Protein AF-A0A176F1W5-F1 (afdb_monomer_lite)

pLDDT: mean 78.83, std 16.07, range [35.69, 94.81]

Radius of gyration: 15.16 Å; chains: 1; bounding box: 40×36×35 Å

Secondary structure (DSSP, 8-state):
---------EEEE--TT---EEEEEEEEEE-TTTSSEEEEEEESSS---TT-EEEEE-TTS-EEEEE--PSS-S-TT--TTTTS--PPPPPP-

Structure (mmCIF, N/CA/C/O backbone):
data_AF-A0A176F1W5-F1
#
_entry.id   AF-A0A176F1W5-F1
#
loop_
_atom_site.group_PDB
_atom_site.id
_atom_site.type_symbol
_atom_site.label_atom_id
_atom_site.label_alt_id
_atom_site.label_comp_id
_atom_site.label_asym_id
_atom_site.label_entity_id
_atom_site.label_seq_id
_atom_site.pdbx_PDB_ins_code
_atom_site.Cartn_x
_atom_site.Cartn_y
_atom_site.Cartn_z
_atom_site.occupancy
_atom_site.B_iso_or_equiv
_atom_site.auth_seq_id
_atom_site.auth_comp_id
_atom_site.auth_asym_id
_atom_site.auth_atom_id
_atom_site.pdbx_PDB_model_num
ATOM 1 N N . MET A 1 1 ? 1.588 25.451 -8.393 1.00 35.69 1 MET A N 1
ATOM 2 C CA . MET A 1 1 ? 1.635 24.010 -8.728 1.00 35.69 1 MET A CA 1
ATOM 3 C C . MET A 1 1 ? 1.849 23.250 -7.431 1.00 35.69 1 MET A C 1
ATOM 5 O O . MET A 1 1 ? 2.966 23.210 -6.939 1.00 35.69 1 MET A O 1
ATOM 9 N N . GLY A 1 2 ? 0.759 22.817 -6.793 1.00 39.94 2 GLY A N 1
ATOM 10 C CA . GLY A 1 2 ? 0.795 22.207 -5.462 1.00 39.94 2 GLY A CA 1
ATOM 11 C C . GLY A 1 2 ? 1.132 20.724 -5.552 1.00 39.94 2 GLY A C 1
ATOM 12 O O . GLY A 1 2 ? 0.436 19.988 -6.246 1.00 39.94 2 GLY A O 1
ATOM 13 N N . SER A 1 3 ? 2.194 20.305 -4.864 1.00 42.50 3 SER A N 1
ATOM 14 C CA . SER A 1 3 ? 2.486 18.890 -4.634 1.00 42.50 3 SER A CA 1
ATOM 15 C C . SER A 1 3 ? 1.397 18.318 -3.728 1.00 42.50 3 SER A C 1
ATOM 17 O O . SER A 1 3 ? 1.347 18.626 -2.537 1.00 42.50 3 SER A O 1
ATOM 19 N N . SER A 1 4 ? 0.483 17.531 -4.291 1.00 43.69 4 SER A N 1
ATOM 20 C CA . SER A 1 4 ? -0.448 16.702 -3.529 1.00 43.69 4 SER A CA 1
ATOM 21 C C . SER A 1 4 ? 0.273 15.414 -3.114 1.00 43.69 4 SER A C 1
ATOM 23 O O . SER A 1 4 ? -0.020 14.333 -3.627 1.00 43.69 4 SER A O 1
ATOM 25 N N . ASP A 1 5 ? 1.264 15.535 -2.228 1.00 47.47 5 ASP A N 1
ATOM 26 C CA . ASP A 1 5 ? 1.878 14.386 -1.558 1.00 47.47 5 ASP A CA 1
ATOM 27 C C . ASP A 1 5 ? 0.859 13.802 -0.569 1.00 47.47 5 ASP A C 1
ATOM 29 O O . ASP A 1 5 ? 0.729 14.230 0.581 1.00 47.47 5 ASP A O 1
ATOM 33 N N . GLY A 1 6 ? 0.055 12.866 -1.075 1.00 45.81 6 GLY A N 1
ATOM 34 C CA . GLY A 1 6 ? -1.041 12.188 -0.385 1.00 45.81 6 GLY A CA 1
ATOM 35 C C . GLY A 1 6 ? -0.56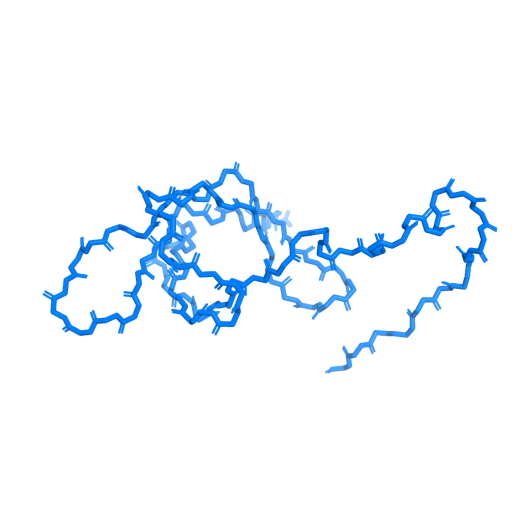6 11.155 0.634 1.00 45.81 6 GLY A C 1
ATOM 36 O O . GLY A 1 6 ? -0.841 9.968 0.485 1.00 45.81 6 GLY A O 1
ATOM 37 N N . ALA A 1 7 ? 0.152 11.586 1.669 1.00 50.91 7 ALA A N 1
ATOM 38 C CA . ALA A 1 7 ? 0.468 10.717 2.795 1.00 50.91 7 ALA A CA 1
ATOM 39 C C . ALA A 1 7 ? -0.782 10.533 3.682 1.00 50.91 7 ALA A C 1
ATOM 41 O O . ALA A 1 7 ? -1.184 11.439 4.417 1.00 50.91 7 ALA A O 1
ATOM 42 N N . THR A 1 8 ? -1.406 9.360 3.564 1.00 55.56 8 THR A N 1
ATOM 43 C CA . THR A 1 8 ? -2.508 8.835 4.389 1.00 55.56 8 THR A CA 1
ATOM 44 C C . THR A 1 8 ? -2.149 8.850 5.880 1.00 55.56 8 THR A C 1
ATOM 46 O O . THR A 1 8 ? -0.995 8.617 6.239 1.00 55.56 8 THR A O 1
ATOM 49 N N . ARG A 1 9 ? -3.122 9.134 6.757 1.00 59.31 9 ARG A N 1
ATOM 50 C CA . ARG A 1 9 ? -2.915 9.301 8.207 1.00 59.31 9 ARG A CA 1
ATOM 51 C C . ARG A 1 9 ? -3.224 8.043 9.018 1.00 59.31 9 ARG A C 1
ATOM 53 O O . ARG A 1 9 ? -2.400 7.658 9.841 1.00 59.31 9 ARG A O 1
ATOM 60 N N . ASN A 1 10 ? -4.357 7.386 8.774 1.00 59.50 10 ASN A N 1
ATOM 61 C CA . ASN A 1 10 ? -4.823 6.247 9.577 1.00 59.50 10 ASN A CA 1
ATOM 62 C C . ASN A 1 10 ? -5.446 5.143 8.708 1.00 59.50 10 ASN A C 1
ATOM 64 O O . ASN A 1 10 ? -5.869 5.401 7.578 1.00 59.50 10 ASN A O 1
ATOM 68 N N . LEU A 1 11 ? -5.507 3.917 9.244 1.00 61.22 11 LEU A N 1
ATOM 69 C CA . LEU A 1 11 ? -6.310 2.825 8.692 1.00 61.22 11 LEU A CA 1
ATOM 70 C C . LEU A 1 11 ? -7.477 2.517 9.626 1.00 61.22 11 LEU A C 1
ATOM 72 O O . LEU A 1 11 ? -7.293 2.274 10.819 1.00 61.22 11 LEU A O 1
ATOM 76 N N . VAL A 1 12 ? -8.671 2.439 9.058 1.00 60.44 12 VAL A N 1
ATOM 77 C CA . VAL A 1 12 ? -9.884 2.010 9.753 1.00 60.44 12 VAL 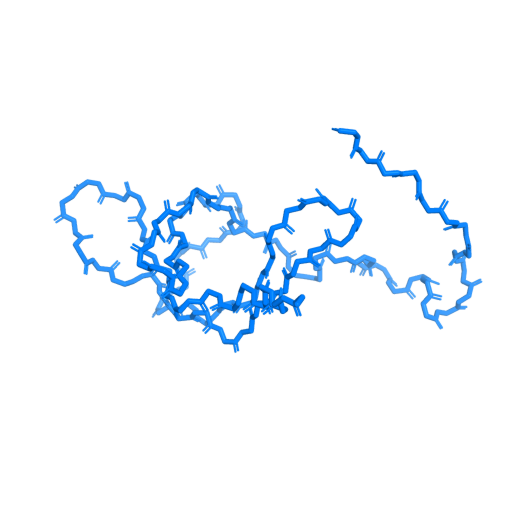A CA 1
ATOM 78 C C . VAL A 1 12 ? -10.396 0.744 9.074 1.00 60.44 12 VAL A C 1
ATOM 80 O O . VAL A 1 12 ? -10.350 0.615 7.852 1.00 60.44 12 VAL A O 1
ATOM 83 N N . THR A 1 13 ? -10.842 -0.237 9.854 1.00 60.03 13 THR A N 1
ATOM 84 C CA . THR A 1 13 ? -11.439 -1.453 9.280 1.00 60.03 13 THR A CA 1
ATOM 85 C C . THR A 1 13 ? -12.869 -1.174 8.824 1.00 60.03 13 THR A C 1
ATOM 87 O O . THR A 1 13 ? -13.593 -0.412 9.452 1.00 60.03 13 THR A O 1
ATOM 90 N N . THR A 1 14 ? -13.308 -1.806 7.734 1.00 54.34 14 THR A N 1
ATOM 91 C CA . THR A 1 14 ? -14.661 -1.630 7.170 1.00 54.34 14 THR A CA 1
ATOM 92 C C . THR A 1 14 ? -15.763 -2.353 7.959 1.00 54.34 14 THR A C 1
ATOM 94 O O . THR A 1 14 ? -16.861 -2.533 7.433 1.00 54.34 14 THR A O 1
ATOM 97 N N . GLN A 1 15 ? -15.518 -2.812 9.195 1.00 50.84 15 GLN A N 1
ATOM 98 C CA . GLN A 1 15 ? -16.568 -3.469 9.975 1.00 50.84 15 GLN A CA 1
ATOM 99 C C . GLN A 1 15 ? -17.600 -2.431 10.453 1.00 50.84 15 GLN A C 1
ATOM 101 O O . GLN A 1 15 ? -17.237 -1.503 11.177 1.00 50.84 15 GLN A O 1
ATOM 106 N N . PRO A 1 16 ? -18.889 -2.568 10.091 1.00 38.44 16 PRO A N 1
ATOM 107 C CA . PRO A 1 16 ? -19.918 -1.654 10.565 1.00 38.44 16 PRO A CA 1
ATOM 108 C C . PRO A 1 16 ? -20.096 -1.813 12.082 1.00 38.44 16 PRO A C 1
ATOM 110 O O . PRO A 1 16 ? -20.422 -2.897 12.562 1.00 38.44 16 PRO A O 1
ATOM 113 N N . GLY A 1 17 ? -19.882 -0.725 12.830 1.00 47.53 17 GLY A N 1
ATOM 114 C CA . GLY A 1 17 ? -20.137 -0.652 14.275 1.00 47.53 17 GLY A CA 1
ATOM 115 C C . GLY A 1 17 ? -18.910 -0.498 15.177 1.00 47.53 17 GLY A C 1
ATOM 116 O O . GLY A 1 17 ? -19.082 -0.425 16.392 1.00 47.53 17 GLY A O 1
ATOM 117 N N . ALA A 1 18 ? -17.695 -0.413 14.631 1.00 46.31 18 ALA A N 1
ATOM 118 C CA . ALA A 1 18 ? -16.510 -0.110 15.425 1.00 46.31 18 ALA A CA 1
ATOM 119 C C . ALA A 1 18 ? -15.667 0.980 14.755 1.00 46.31 18 ALA A C 1
ATOM 121 O O . ALA A 1 18 ? -14.994 0.716 13.763 1.00 46.31 18 ALA A O 1
ATOM 122 N N . ASP A 1 19 ? -15.605 2.166 15.369 1.00 53.69 19 ASP A N 1
ATOM 123 C CA . ASP A 1 19 ? -14.539 3.168 15.168 1.00 53.69 19 ASP A CA 1
ATOM 124 C C . ASP A 1 19 ? -13.188 2.648 15.714 1.00 53.69 19 ASP A C 1
ATOM 126 O O . ASP A 1 19 ? -12.425 3.347 16.384 1.00 53.69 19 ASP A O 1
ATOM 130 N N . ALA A 1 20 ? -12.902 1.363 15.509 1.00 64.81 20 ALA A N 1
ATOM 131 C CA . ALA A 1 20 ? -11.686 0.724 15.960 1.00 64.81 20 ALA A CA 1
ATOM 132 C C . ALA A 1 20 ? -10.635 0.884 14.862 1.00 64.81 20 ALA A C 1
ATOM 134 O O . ALA A 1 20 ? -10.705 0.242 13.808 1.00 64.81 20 ALA A O 1
ATOM 135 N N . SER A 1 21 ? -9.656 1.749 15.136 1.00 74.50 21 SER A N 1
ATOM 136 C CA . SER A 1 21 ? -8.402 1.828 14.384 1.00 74.50 21 SER A CA 1
ATOM 137 C C . SER A 1 21 ? -7.897 0.419 14.062 1.00 74.50 21 SER A C 1
ATOM 139 O O . SER A 1 21 ? -7.792 -0.438 14.944 1.00 74.50 21 SER A O 1
ATOM 141 N N . ALA A 1 22 ? -7.624 0.170 12.781 1.00 82.06 22 ALA A N 1
ATOM 142 C CA . ALA A 1 22 ? -6.963 -1.051 12.327 1.00 82.06 22 ALA A CA 1
ATOM 143 C C . ALA A 1 22 ? -5.436 -0.932 12.442 1.00 82.06 22 ALA A C 1
ATOM 145 O O . ALA A 1 22 ? -4.717 -1.934 12.407 1.00 82.06 22 ALA A O 1
ATOM 146 N N . GLY A 1 23 ? -4.949 0.302 12.547 1.00 87.56 23 GLY A N 1
ATOM 147 C CA . GLY A 1 23 ? -3.546 0.644 12.597 1.00 87.56 23 GLY A CA 1
ATOM 148 C C . GLY A 1 23 ? -3.291 2.051 12.081 1.00 87.56 23 GLY A C 1
ATOM 149 O O . GLY A 1 23 ? -4.199 2.811 11.730 1.00 87.56 23 GLY A O 1
ATOM 150 N N . ARG A 1 24 ? -2.008 2.384 11.973 1.00 88.25 24 ARG A N 1
ATOM 151 C CA . ARG A 1 24 ? -1.550 3.696 11.521 1.00 88.25 24 ARG A CA 1
ATOM 152 C C . ARG A 1 24 ? -0.699 3.579 10.272 1.00 88.25 24 ARG A C 1
ATOM 154 O O . ARG A 1 24 ? 0.257 2.803 10.240 1.00 88.25 24 ARG A O 1
ATOM 161 N N . VAL A 1 25 ? -1.000 4.408 9.276 1.00 87.81 25 VAL A N 1
ATOM 162 C CA . VAL A 1 25 ? -0.138 4.545 8.102 1.00 87.81 25 VAL A CA 1
ATOM 163 C C . VAL A 1 25 ? 1.127 5.296 8.507 1.00 87.81 25 VAL A C 1
ATOM 165 O O . VAL A 1 25 ? 1.066 6.367 9.106 1.00 87.81 25 VAL A O 1
ATOM 168 N N . THR A 1 26 ? 2.287 4.710 8.222 1.00 88.38 26 THR A N 1
ATOM 169 C CA . THR A 1 26 ? 3.596 5.280 8.576 1.00 88.38 26 THR A CA 1
ATOM 170 C C . THR A 1 26 ? 4.257 5.965 7.390 1.00 88.38 26 THR A C 1
ATOM 172 O O . THR A 1 26 ? 4.987 6.938 7.572 1.00 88.38 26 THR A O 1
ATOM 175 N N . CYS A 1 27 ? 3.978 5.500 6.172 1.00 85.06 27 CYS A N 1
ATOM 176 C CA . CYS A 1 27 ? 4.371 6.172 4.944 1.00 85.06 27 CYS A CA 1
ATOM 177 C C . CYS A 1 27 ? 3.331 5.948 3.844 1.00 85.06 27 CYS A C 1
ATOM 179 O O . CYS A 1 27 ? 2.666 4.914 3.794 1.00 85.06 27 CYS A O 1
ATOM 181 N N . GLY A 1 28 ? 3.210 6.927 2.951 1.00 87.69 28 GLY A N 1
ATOM 182 C CA . GLY A 1 28 ? 2.329 6.865 1.795 1.00 87.69 28 GLY A CA 1
ATOM 183 C C . GLY A 1 28 ? 2.949 7.582 0.607 1.00 87.69 28 GLY A C 1
ATOM 184 O O . GLY A 1 28 ? 3.736 8.513 0.779 1.00 87.69 28 GLY A O 1
ATOM 185 N N . ALA A 1 29 ? 2.613 7.126 -0.594 1.00 86.75 29 ALA A N 1
ATOM 186 C CA . ALA A 1 29 ? 3.042 7.729 -1.846 1.00 86.75 29 ALA A CA 1
ATOM 187 C C . ALA A 1 29 ? 2.019 7.448 -2.951 1.00 86.75 29 ALA A C 1
ATOM 189 O O . ALA A 1 29 ? 1.262 6.479 -2.903 1.00 86.75 29 ALA A O 1
ATOM 190 N N . ARG A 1 30 ? 2.036 8.264 -4.004 1.00 89.00 30 ARG A N 1
ATOM 191 C CA . ARG A 1 30 ? 1.305 7.973 -5.241 1.00 89.00 30 ARG A CA 1
ATOM 192 C C . ARG A 1 30 ? 2.158 7.055 -6.111 1.00 89.00 30 ARG A C 1
ATOM 194 O O . ARG A 1 30 ? 3.217 7.474 -6.570 1.00 89.00 30 ARG A O 1
ATOM 201 N N . SER A 1 31 ? 1.688 5.842 -6.401 1.00 87.31 31 SER A N 1
ATOM 202 C CA . SER A 1 31 ? 2.389 4.912 -7.292 1.00 87.31 31 SER A CA 1
ATOM 203 C C . SER A 1 31 ? 2.215 5.316 -8.760 1.00 87.31 31 SER A C 1
ATOM 205 O O . SER A 1 31 ? 1.092 5.300 -9.275 1.00 87.31 31 SER A O 1
ATOM 207 N N . PRO A 1 32 ? 3.291 5.661 -9.493 1.00 85.38 32 PRO A N 1
ATOM 208 C CA . PRO A 1 32 ? 3.196 5.868 -10.931 1.00 85.38 32 PRO A CA 1
ATOM 209 C C . PRO A 1 32 ? 2.854 4.569 -11.659 1.00 85.38 32 PRO A C 1
ATOM 211 O O . PRO A 1 32 ? 2.111 4.608 -12.625 1.00 85.38 32 PRO A O 1
ATOM 214 N N . TYR A 1 33 ? 3.342 3.427 -11.183 1.00 86.12 33 TYR A N 1
ATOM 215 C CA . TYR A 1 33 ? 3.088 2.152 -11.841 1.00 86.12 33 TYR A CA 1
ATOM 216 C C . TYR A 1 33 ? 1.618 1.726 -11.727 1.00 86.12 33 TYR A C 1
ATOM 218 O O . TYR A 1 33 ? 1.014 1.363 -12.725 1.00 86.12 33 TYR A O 1
ATOM 226 N N . LEU A 1 34 ? 1.013 1.851 -10.542 1.00 86.00 34 LEU A N 1
ATOM 227 C CA . LEU A 1 34 ? -0.371 1.409 -10.308 1.00 86.00 34 LEU A CA 1
ATOM 228 C C . LEU A 1 34 ? -1.427 2.493 -10.540 1.00 86.00 34 LEU A C 1
ATOM 230 O O . LEU A 1 34 ? -2.613 2.200 -10.543 1.00 86.00 34 LEU A O 1
ATOM 234 N N . GLY A 1 35 ? -1.025 3.760 -10.665 1.00 87.56 35 GLY A N 1
ATOM 235 C CA . GLY A 1 35 ? -1.970 4.870 -10.829 1.00 87.56 35 GLY A CA 1
ATOM 236 C C . GLY A 1 35 ? -2.752 5.252 -9.565 1.00 87.56 35 GLY A C 1
ATOM 237 O O . GLY A 1 35 ? -3.483 6.236 -9.604 1.00 87.56 35 GLY A O 1
ATOM 238 N N . CYS A 1 36 ? -2.560 4.555 -8.441 1.00 87.50 36 CYS A N 1
ATOM 239 C CA . CYS A 1 36 ? -3.255 4.799 -7.176 1.00 87.50 36 CYS A CA 1
ATOM 240 C C . CYS A 1 36 ? -2.302 5.158 -6.018 1.00 87.50 36 CYS A C 1
ATOM 242 O O . CYS A 1 36 ? -1.071 5.111 -6.141 1.00 87.50 36 CYS A O 1
ATOM 244 N N . GLY A 1 37 ? -2.888 5.561 -4.886 1.00 87.88 37 GLY A N 1
ATOM 245 C CA . GLY A 1 37 ? -2.171 5.750 -3.627 1.00 87.88 37 GLY A CA 1
ATOM 246 C C . GLY A 1 37 ? -1.783 4.411 -3.001 1.00 87.88 37 GLY A C 1
ATOM 247 O O . GLY A 1 37 ? -2.565 3.466 -3.010 1.00 87.88 37 GLY A O 1
ATOM 248 N N . ILE A 1 38 ? -0.571 4.339 -2.461 1.00 90.38 38 ILE A N 1
ATOM 249 C CA . ILE A 1 38 ? -0.033 3.174 -1.754 1.00 90.38 38 ILE A CA 1
ATOM 250 C C . ILE A 1 38 ? 0.578 3.625 -0.430 1.00 90.38 38 ILE A C 1
ATOM 252 O O . ILE A 1 38 ? 0.968 4.786 -0.287 1.00 90.38 38 ILE A O 1
ATOM 256 N N . GLY A 1 39 ? 0.722 2.710 0.522 1.00 89.88 39 GLY A N 1
ATOM 257 C CA . GLY A 1 39 ? 1.376 3.015 1.786 1.00 89.88 39 GLY A CA 1
ATOM 258 C C . GLY A 1 39 ? 1.732 1.777 2.589 1.00 89.88 39 GLY A C 1
ATOM 259 O O . GLY A 1 39 ? 1.300 0.669 2.277 1.00 89.88 39 GLY A O 1
ATOM 260 N N . VAL A 1 40 ? 2.528 1.990 3.631 1.00 90.38 40 VAL A N 1
ATOM 261 C CA . VAL A 1 40 ? 2.828 0.980 4.647 1.00 90.38 40 VAL A CA 1
ATOM 262 C C . VAL A 1 40 ? 2.140 1.397 5.932 1.00 90.38 40 VAL A C 1
ATOM 264 O O . VAL A 1 40 ? 2.199 2.562 6.331 1.00 90.38 40 VAL A O 1
ATOM 267 N N . ALA A 1 41 ? 1.499 0.438 6.587 1.00 89.44 41 ALA A N 1
ATOM 268 C CA . ALA A 1 41 ? 0.854 0.657 7.864 1.00 89.44 41 ALA A CA 1
ATOM 269 C C . ALA A 1 41 ? 1.373 -0.310 8.920 1.00 89.44 41 ALA A C 1
ATOM 271 O O . ALA A 1 41 ? 1.658 -1.474 8.642 1.00 89.44 41 ALA A O 1
ATOM 272 N N . LEU A 1 42 ? 1.462 0.196 10.145 1.00 89.25 42 LEU A N 1
ATOM 273 C CA . LEU A 1 42 ? 1.626 -0.614 11.337 1.00 89.25 42 LEU A CA 1
ATOM 274 C C . LEU A 1 42 ? 0.230 -0.973 11.846 1.00 89.25 42 LEU A C 1
ATOM 276 O O . LEU A 1 42 ? -0.522 -0.079 12.229 1.00 89.25 42 LEU A O 1
ATOM 280 N N . LEU A 1 43 ? -0.110 -2.260 11.813 1.00 88.56 43 LEU A N 1
ATOM 281 C CA . LEU A 1 43 ? -1.406 -2.761 12.264 1.00 88.56 43 LEU A CA 1
ATOM 282 C C . LEU A 1 43 ? -1.421 -2.957 13.781 1.00 88.56 43 LEU A C 1
ATOM 284 O O . LEU A 1 43 ? -0.438 -3.419 14.360 1.00 88.56 43 LEU A O 1
ATOM 288 N N . ASP A 1 44 ? -2.559 -2.660 14.405 1.00 86.44 44 ASP A N 1
ATOM 289 C CA . ASP A 1 44 ? -2.723 -2.771 15.862 1.00 86.44 44 ASP A CA 1
ATOM 290 C C . ASP A 1 44 ? -2.883 -4.234 16.319 1.00 86.44 44 ASP A C 1
ATOM 292 O O . ASP A 1 44 ? -2.634 -4.576 17.476 1.00 86.44 44 ASP A O 1
ATOM 296 N N . LYS A 1 45 ? -3.315 -5.119 15.411 1.00 84.00 45 LYS A N 1
ATOM 297 C CA . LYS A 1 45 ? -3.548 -6.548 15.661 1.00 84.00 45 LYS A CA 1
ATOM 298 C C . LYS A 1 45 ? -2.962 -7.383 14.527 1.00 84.00 45 LYS A C 1
ATOM 300 O O . LYS A 1 45 ? -2.920 -6.944 13.385 1.00 84.00 45 LYS A O 1
ATOM 305 N N . THR A 1 46 ? -2.600 -8.626 14.829 1.00 78.31 46 THR A N 1
ATOM 306 C CA . THR A 1 46 ? -2.079 -9.608 13.859 1.00 78.31 46 THR A CA 1
ATOM 307 C C . THR A 1 46 ? -3.164 -10.299 13.023 1.00 78.31 46 THR A C 1
ATOM 309 O O . THR A 1 46 ? -2.848 -11.152 12.202 1.00 78.31 46 THR A O 1
ATOM 312 N N . GLY A 1 47 ? -4.442 -9.972 13.249 1.00 76.31 47 GLY A N 1
ATOM 313 C CA . GLY A 1 47 ? -5.580 -10.594 12.566 1.00 76.31 47 GLY A CA 1
ATOM 314 C C . GLY A 1 47 ? -5.745 -10.177 11.097 1.00 76.31 47 GLY A C 1
ATOM 315 O O . GLY A 1 47 ? -5.873 -11.059 10.250 1.00 76.31 47 GLY A O 1
ATOM 316 N N . PRO A 1 48 ? -5.758 -8.870 10.767 1.00 79.75 48 PRO A N 1
ATOM 317 C CA . PRO A 1 48 ? -5.853 -8.414 9.383 1.00 79.75 48 PRO A CA 1
ATOM 318 C C . PRO A 1 48 ? -4.608 -8.821 8.584 1.00 79.75 48 PRO A C 1
ATOM 320 O O . PRO A 1 48 ? -3.489 -8.450 8.934 1.00 79.75 48 PRO A O 1
ATOM 323 N N . GLY A 1 49 ? -4.815 -9.579 7.509 1.00 84.00 49 GLY A N 1
ATOM 324 C CA . GLY A 1 49 ? -3.762 -10.037 6.600 1.00 84.00 49 GLY A CA 1
ATOM 325 C C . GLY A 1 49 ? -4.027 -9.642 5.144 1.00 84.00 49 GLY A C 1
ATOM 326 O O . GLY A 1 49 ? -4.978 -8.900 4.873 1.00 84.00 49 GLY A O 1
ATOM 327 N N . PRO A 1 50 ? -3.216 -10.139 4.194 1.00 90.25 50 PRO A N 1
ATOM 328 C CA . PRO A 1 50 ? -3.423 -9.895 2.769 1.00 90.25 50 PRO A CA 1
ATOM 329 C C . PRO A 1 50 ? -4.849 -10.248 2.308 1.00 90.25 50 PRO A C 1
ATOM 331 O O . PRO A 1 50 ? -5.400 -11.265 2.727 1.00 90.25 50 PRO A O 1
ATOM 334 N N . GLY A 1 51 ? -5.454 -9.403 1.472 1.00 90.44 51 GLY A N 1
ATOM 335 C CA . GLY A 1 51 ? -6.844 -9.515 1.010 1.00 90.44 51 GLY A CA 1
ATOM 336 C C . GLY A 1 51 ? -7.878 -8.824 1.907 1.00 90.44 51 GLY A C 1
ATOM 337 O O . GLY A 1 51 ? -9.049 -8.716 1.535 1.00 90.44 51 GLY A O 1
ATOM 338 N N . THR A 1 52 ? -7.480 -8.329 3.084 1.00 89.38 52 THR A N 1
ATOM 339 C CA . THR A 1 52 ? -8.399 -7.606 3.975 1.00 89.38 52 THR A CA 1
ATOM 340 C C . THR A 1 52 ? -8.712 -6.224 3.411 1.00 89.38 52 THR A C 1
ATOM 342 O O . THR A 1 52 ? -7.805 -5.421 3.192 1.00 89.38 52 THR A O 1
ATOM 345 N N . GLN A 1 53 ? -10.000 -5.928 3.239 1.00 90.56 53 GLN A N 1
ATOM 346 C CA . GLN A 1 53 ? -10.481 -4.608 2.836 1.00 90.56 53 GLN A CA 1
ATOM 347 C C . GLN A 1 53 ? -10.502 -3.653 4.039 1.00 90.56 53 GLN A C 1
ATOM 349 O O . GLN A 1 53 ? -10.960 -4.007 5.128 1.00 90.56 53 GLN A O 1
ATOM 354 N N . VAL A 1 54 ? -9.996 -2.440 3.843 1.00 88.56 54 VAL A N 1
ATOM 355 C CA . VAL A 1 54 ? -9.889 -1.380 4.852 1.00 88.56 54 VAL A CA 1
ATOM 356 C C . VAL A 1 54 ? -10.258 -0.028 4.239 1.00 88.56 54 VAL A C 1
ATOM 358 O O . VAL A 1 54 ? -10.319 0.130 3.020 1.00 88.56 54 VAL A O 1
ATOM 361 N N . LEU A 1 55 ? -10.500 0.967 5.087 1.00 89.00 55 LEU A N 1
ATOM 362 C CA . LEU A 1 55 ? -10.587 2.366 4.692 1.00 89.00 55 LEU A CA 1
ATOM 363 C C . LEU A 1 55 ? -9.321 3.095 5.133 1.00 89.00 55 LEU A C 1
ATOM 365 O O . LEU A 1 55 ? -8.938 3.079 6.302 1.00 89.00 55 LEU A O 1
ATOM 369 N N . ALA A 1 56 ? -8.681 3.751 4.179 1.00 87.44 56 ALA A N 1
ATOM 370 C CA . ALA A 1 56 ? -7.527 4.601 4.388 1.00 87.44 56 ALA A CA 1
ATOM 371 C C . ALA A 1 56 ? -7.986 6.055 4.540 1.00 87.44 56 ALA A C 1
ATOM 373 O O . ALA A 1 56 ? -8.586 6.610 3.619 1.00 87.44 56 ALA A O 1
ATOM 374 N N . GLU A 1 57 ? -7.694 6.672 5.684 1.00 85.25 57 GLU A N 1
ATOM 375 C CA . GLU A 1 57 ? -7.968 8.092 5.918 1.00 85.25 57 GLU A CA 1
ATOM 376 C C . GL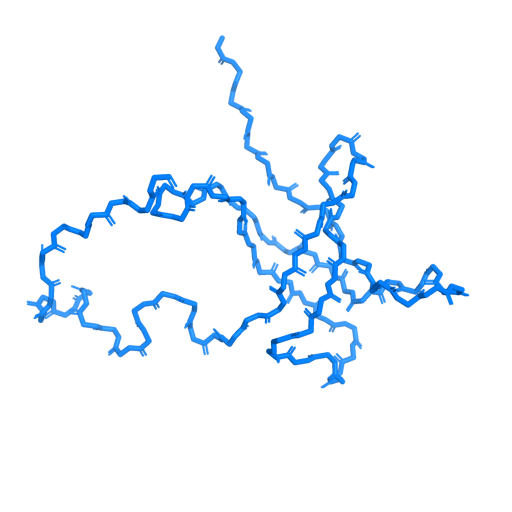U A 1 57 ? -6.877 8.945 5.257 1.00 85.25 57 GLU A C 1
ATOM 378 O O . GLU A 1 57 ? -5.721 8.973 5.701 1.00 85.25 57 GLU A O 1
ATOM 383 N N . ALA A 1 58 ? -7.226 9.644 4.184 1.00 78.88 58 ALA A N 1
ATOM 384 C CA . ALA A 1 58 ? -6.366 10.623 3.545 1.00 78.88 58 ALA A CA 1
ATOM 385 C C . ALA A 1 58 ? -6.262 11.911 4.380 1.00 78.88 58 ALA A C 1
ATOM 387 O O . ALA A 1 58 ? -7.006 12.167 5.325 1.00 78.88 58 ALA A O 1
ATOM 388 N N . ARG A 1 59 ? -5.273 12.748 4.055 1.00 71.94 59 ARG A N 1
ATOM 389 C CA . ARG A 1 59 ? -4.983 13.969 4.824 1.00 71.94 59 ARG A CA 1
ATOM 390 C C . ARG A 1 59 ? -6.111 15.003 4.785 1.00 71.94 59 ARG A C 1
ATOM 392 O O . ARG A 1 59 ? -6.206 15.823 5.694 1.00 71.94 59 ARG A O 1
ATOM 399 N N . ASP A 1 60 ? -6.919 14.975 3.735 1.00 77.50 60 ASP A N 1
ATOM 400 C CA . ASP A 1 60 ? -8.120 15.795 3.575 1.00 77.50 60 ASP A CA 1
ATOM 401 C C . ASP A 1 60 ? -9.283 15.343 4.479 1.00 77.50 60 ASP A C 1
ATOM 403 O O . ASP A 1 60 ? -10.323 15.996 4.497 1.00 77.50 60 ASP A O 1
ATOM 407 N N . GLY A 1 61 ? -9.097 14.266 5.252 1.00 78.81 61 GLY A N 1
ATOM 408 C CA . GLY A 1 61 ? -10.126 13.649 6.088 1.00 78.81 61 GLY A CA 1
ATOM 409 C C . GLY A 1 61 ? -11.048 12.710 5.306 1.00 78.81 61 GLY A C 1
ATOM 410 O O . GLY A 1 61 ? -11.999 12.179 5.876 1.00 78.81 61 GLY A O 1
ATOM 411 N N . GLY A 1 62 ? -10.790 12.508 4.009 1.00 83.31 62 GLY A N 1
ATOM 412 C CA . GLY A 1 62 ? -11.514 11.559 3.177 1.00 83.31 62 GLY A CA 1
ATOM 413 C C . GLY A 1 62 ? -11.120 10.120 3.494 1.00 83.31 62 GLY A C 1
ATOM 414 O O . GLY A 1 62 ? -9.957 9.822 3.754 1.00 83.31 62 GLY A O 1
ATOM 415 N N . TYR A 1 63 ? -12.087 9.207 3.441 1.00 86.31 63 TYR A N 1
ATOM 416 C CA . TYR A 1 63 ? -11.836 7.773 3.558 1.00 86.31 63 TYR A CA 1
ATOM 417 C C . TYR A 1 63 ? -11.893 7.1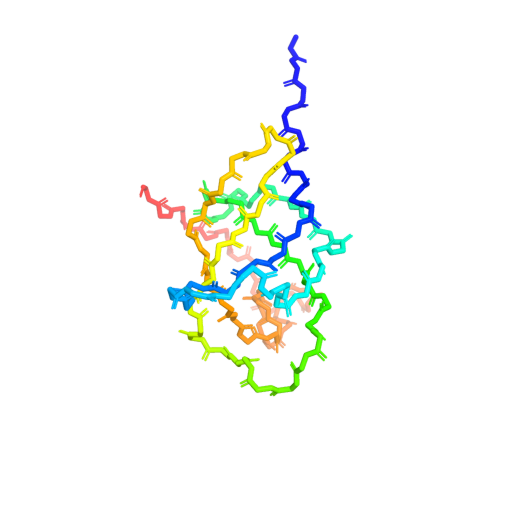20 2.183 1.00 86.31 63 TYR A C 1
ATOM 419 O O . TYR A 1 63 ? -12.876 7.267 1.455 1.00 86.31 63 TYR A O 1
ATOM 427 N N . HIS A 1 64 ? -10.851 6.366 1.843 1.00 86.69 64 HIS A N 1
ATOM 428 C CA . HIS A 1 64 ? -10.734 5.678 0.562 1.00 86.69 64 HIS A CA 1
ATOM 429 C C . HIS A 1 64 ? -10.641 4.163 0.763 1.00 86.69 64 HIS A C 1
ATOM 431 O O . HIS A 1 64 ? -9.893 3.723 1.638 1.00 86.69 64 HIS A O 1
ATOM 437 N N . PRO A 1 65 ? -11.349 3.351 -0.042 1.00 90.44 65 PRO A N 1
ATOM 438 C CA . PRO A 1 65 ? -11.170 1.905 -0.044 1.00 90.44 65 PRO A CA 1
ATOM 439 C C . PRO A 1 65 ? -9.720 1.526 -0.344 1.00 90.44 65 PRO A C 1
ATOM 441 O O . PRO A 1 65 ? -9.108 2.061 -1.270 1.00 90.44 65 PRO A O 1
ATOM 444 N N . ALA A 1 66 ? -9.184 0.598 0.437 1.00 90.31 66 ALA A N 1
ATOM 445 C CA . ALA A 1 66 ? -7.855 0.041 0.261 1.00 90.31 66 ALA A CA 1
ATOM 446 C C . ALA A 1 66 ? -7.843 -1.440 0.657 1.00 90.31 66 ALA A C 1
ATOM 448 O O . ALA A 1 66 ? -8.700 -1.912 1.402 1.00 90.31 66 ALA A O 1
ATOM 449 N N . GLU A 1 67 ? -6.838 -2.165 0.180 1.00 91.75 67 GLU A N 1
ATOM 450 C CA . GLU A 1 67 ? -6.644 -3.581 0.473 1.00 91.75 67 GLU A CA 1
ATOM 451 C C . GLU A 1 67 ? -5.270 -3.790 1.109 1.00 91.75 67 GLU A C 1
ATOM 453 O O . GLU A 1 67 ? -4.264 -3.246 0.643 1.00 91.75 67 GLU A O 1
ATOM 458 N N . LEU A 1 68 ? -5.219 -4.580 2.182 1.00 91.56 68 LEU A N 1
ATOM 459 C CA . LEU A 1 68 ? -3.955 -5.055 2.730 1.00 91.56 68 LEU A CA 1
ATOM 460 C C . LEU A 1 68 ? -3.341 -6.080 1.781 1.00 91.56 68 LEU A C 1
ATOM 462 O O . LEU A 1 68 ? -4.003 -7.017 1.346 1.00 91.56 68 LEU A O 1
ATOM 466 N N . VAL A 1 69 ? -2.053 -5.936 1.503 1.00 91.38 69 VAL A N 1
ATOM 467 C CA . VAL A 1 69 ? -1.317 -6.782 0.559 1.00 91.38 69 VAL A CA 1
ATOM 468 C C . VAL A 1 69 ? -0.090 -7.381 1.224 1.00 91.38 69 VAL A C 1
ATOM 470 O O . VAL A 1 69 ? 0.431 -6.858 2.209 1.00 91.38 69 VAL A O 1
ATOM 473 N N . GLU A 1 70 ? 0.380 -8.495 0.677 1.00 90.69 70 GLU A N 1
ATOM 474 C CA . GLU A 1 70 ? 1.608 -9.123 1.143 1.00 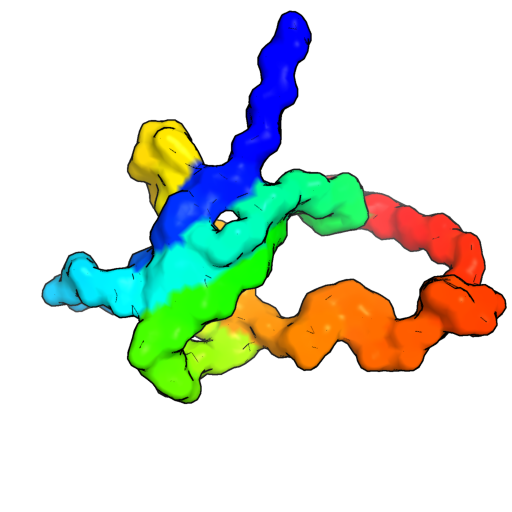90.69 70 GLU A CA 1
ATOM 475 C C . GLU A 1 70 ? 2.837 -8.281 0.774 1.00 90.69 70 GLU A C 1
ATOM 477 O O . GLU A 1 70 ? 2.943 -7.745 -0.334 1.00 90.69 70 GLU A O 1
ATOM 482 N N . MET A 1 71 ? 3.783 -8.200 1.710 1.00 88.38 71 MET A N 1
ATOM 483 C CA . MET A 1 71 ? 5.084 -7.569 1.507 1.00 88.38 71 MET A CA 1
ATOM 484 C C . MET A 1 71 ? 6.125 -8.625 1.083 1.00 88.38 71 MET A C 1
ATOM 486 O O . MET A 1 71 ? 6.132 -9.709 1.660 1.00 88.38 71 MET A O 1
ATOM 490 N N . PRO A 1 72 ? 7.042 -8.327 0.141 1.00 88.19 72 PRO A N 1
ATOM 491 C CA . PRO A 1 72 ? 7.207 -7.053 -0.554 1.00 88.19 72 PRO A CA 1
ATOM 492 C C . PRO A 1 72 ? 6.100 -6.821 -1.583 1.00 88.19 72 PRO A C 1
ATOM 494 O O . PRO A 1 72 ? 5.738 -7.718 -2.343 1.00 88.19 72 PRO A O 1
ATOM 497 N N . PHE A 1 73 ? 5.596 -5.591 -1.639 1.00 86.88 73 PHE A N 1
ATOM 498 C CA . PHE A 1 73 ? 4.528 -5.252 -2.573 1.00 86.88 73 PHE A CA 1
ATOM 499 C C . PHE A 1 73 ? 5.004 -5.226 -4.037 1.00 86.88 73 PHE A C 1
ATOM 501 O O . PHE A 1 73 ? 4.299 -5.691 -4.931 1.00 86.88 73 PHE A O 1
ATOM 508 N N . TYR A 1 74 ? 6.225 -4.737 -4.278 1.00 87.69 74 TYR A N 1
ATOM 509 C CA . TYR A 1 74 ? 6.875 -4.746 -5.591 1.00 87.69 74 TYR A CA 1
ATOM 510 C C . TYR A 1 74 ? 8.031 -5.726 -5.624 1.00 87.69 74 TYR A C 1
ATOM 512 O O . TYR A 1 74 ? 8.691 -5.924 -4.608 1.00 87.69 74 TYR A O 1
ATOM 520 N N . ASP A 1 75 ? 8.290 -6.268 -6.819 1.00 88.81 75 ASP A N 1
ATOM 521 C CA . ASP A 1 75 ? 9.484 -7.057 -7.120 1.00 88.81 75 ASP A CA 1
ATOM 522 C C . ASP A 1 75 ? 9.819 -8.052 -6.000 1.00 88.81 75 ASP A C 1
ATOM 524 O O . ASP A 1 75 ? 10.871 -7.989 -5.367 1.00 88.81 75 ASP A O 1
ATOM 528 N N . ARG A 1 76 ? 8.876 -8.962 -5.715 1.00 90.12 76 ARG A N 1
ATOM 529 C CA . ARG A 1 76 ? 8.979 -9.917 -4.596 1.00 90.12 76 ARG A CA 1
ATOM 530 C C . ARG A 1 76 ? 10.283 -10.706 -4.595 1.00 90.12 76 ARG A C 1
ATOM 532 O O . ARG A 1 76 ? 10.760 -11.111 -3.542 1.00 90.12 76 ARG A O 1
ATOM 539 N N . GLN A 1 77 ? 10.844 -10.935 -5.777 1.00 92.19 77 GLN A N 1
ATOM 540 C CA . GLN A 1 77 ? 12.084 -11.675 -5.942 1.00 92.19 77 GLN A CA 1
ATOM 541 C C . GLN A 1 77 ? 13.328 -10.776 -5.932 1.00 92.19 77 GLN A C 1
ATOM 543 O O . GLN A 1 77 ? 14.431 -11.319 -5.901 1.00 92.19 77 GLN A O 1
ATOM 548 N N . ALA A 1 78 ? 13.193 -9.447 -5.914 1.00 91.56 78 ALA A N 1
ATOM 549 C CA . ALA A 1 78 ? 14.271 -8.459 -6.016 1.00 91.56 78 ALA A CA 1
ATOM 550 C C . ALA A 1 78 ? 15.108 -8.606 -7.305 1.00 91.56 78 ALA A C 1
ATOM 552 O O . ALA A 1 78 ? 16.341 -8.590 -7.281 1.00 91.56 78 ALA A O 1
ATOM 553 N N . GLU A 1 79 ? 14.456 -8.833 -8.441 1.00 94.62 79 GLU A N 1
ATOM 554 C CA . GLU A 1 79 ? 15.094 -8.994 -9.749 1.00 94.62 79 GLU A CA 1
ATOM 555 C C . GLU A 1 79 ? 15.570 -7.678 -10.361 1.00 94.62 79 GLU A C 1
ATOM 557 O O . GLU A 1 79 ? 16.645 -7.657 -10.967 1.00 94.62 79 GLU A O 1
ATOM 562 N N . ILE A 1 80 ? 14.817 -6.593 -10.165 1.00 92.12 80 ILE A N 1
ATOM 563 C CA . ILE A 1 80 ? 15.116 -5.262 -10.705 1.00 92.12 80 ILE A CA 1
ATOM 564 C C . ILE A 1 80 ? 16.441 -4.720 -10.147 1.00 92.12 80 ILE A C 1
ATOM 566 O O . ILE A 1 80 ? 17.339 -4.437 -10.942 1.00 92.12 80 ILE A O 1
ATOM 570 N N . PRO A 1 81 ? 16.662 -4.636 -8.816 1.00 92.38 81 PRO A N 1
ATOM 571 C CA . PRO A 1 81 ? 17.921 -4.115 -8.282 1.00 92.38 81 PRO A CA 1
ATOM 572 C C . PRO A 1 81 ? 19.127 -5.015 -8.591 1.00 92.38 81 PRO A C 1
ATOM 574 O O . PRO A 1 81 ? 20.263 -4.559 -8.508 1.00 92.38 81 PRO A O 1
ATOM 577 N N . ARG A 1 82 ? 18.906 -6.285 -8.965 1.00 93.75 82 ARG A N 1
ATOM 578 C CA . ARG A 1 82 ? 19.968 -7.211 -9.398 1.00 93.75 82 ARG A CA 1
ATOM 579 C C . ARG A 1 82 ? 20.229 -7.182 -10.906 1.00 93.75 82 ARG A C 1
ATOM 581 O O . ARG A 1 82 ? 21.025 -7.986 -11.382 1.00 93.75 82 ARG A O 1
ATOM 588 N N . GLY A 1 83 ? 19.531 -6.331 -11.660 1.00 93.50 83 GLY A N 1
ATOM 589 C CA . GLY A 1 83 ? 19.652 -6.254 -13.117 1.00 93.50 83 GLY A CA 1
ATOM 590 C C . GLY A 1 83 ? 19.151 -7.497 -13.859 1.00 93.50 83 GLY A C 1
ATOM 591 O O . GLY A 1 83 ? 19.445 -7.658 -15.037 1.00 93.50 83 GLY A O 1
ATOM 592 N N . LYS A 1 84 ? 18.400 -8.387 -13.191 1.00 94.81 84 LYS A N 1
ATOM 593 C CA . LYS A 1 84 ? 17.791 -9.568 -13.829 1.00 94.81 84 LYS A CA 1
ATOM 594 C C . LYS A 1 84 ? 16.557 -9.198 -14.649 1.00 94.81 84 LYS A C 1
ATOM 596 O O . LYS A 1 84 ? 16.217 -9.908 -15.587 1.00 94.81 84 LYS A O 1
ATOM 601 N N . ARG A 1 85 ? 15.909 -8.089 -14.287 1.00 91.00 85 ARG A N 1
ATOM 602 C CA . ARG A 1 85 ? 14.772 -7.513 -14.999 1.00 91.00 85 ARG A CA 1
ATOM 603 C C . ARG A 1 85 ? 15.005 -6.019 -15.187 1.00 91.00 85 ARG A C 1
ATOM 605 O O . ARG A 1 85 ? 15.117 -5.291 -14.206 1.00 91.00 85 ARG A O 1
ATOM 612 N N . VAL A 1 86 ? 15.095 -5.583 -16.440 1.00 90.44 86 VAL A N 1
ATOM 613 C CA . VAL A 1 86 ? 15.370 -4.180 -16.815 1.00 90.44 86 VAL A CA 1
ATOM 614 C C . VAL A 1 86 ? 14.278 -3.572 -17.693 1.00 90.44 86 VAL A C 1
ATOM 616 O O . VAL A 1 86 ? 14.309 -2.374 -17.967 1.00 90.44 86 VAL A O 1
ATOM 619 N N . ASP A 1 87 ? 13.308 -4.383 -18.112 1.00 90.56 87 ASP A N 1
ATOM 620 C CA . ASP A 1 87 ? 12.202 -3.933 -18.946 1.00 90.56 87 ASP A CA 1
ATOM 621 C C . ASP A 1 87 ? 11.332 -2.925 -18.193 1.00 90.56 87 ASP A C 1
ATOM 623 O O . ASP A 1 87 ? 10.977 -3.125 -17.025 1.00 90.56 87 ASP A O 1
ATOM 627 N N . ILE A 1 88 ? 10.962 -1.847 -18.883 1.00 85.50 88 ILE A N 1
ATOM 628 C CA . ILE A 1 88 ? 10.015 -0.860 -18.369 1.00 85.50 88 ILE A CA 1
ATOM 629 C C . ILE A 1 88 ? 8.613 -1.457 -18.526 1.00 85.50 88 ILE A C 1
ATOM 631 O O . ILE A 1 88 ? 8.233 -1.794 -19.646 1.00 85.50 88 ILE A O 1
ATOM 635 N N . PRO A 1 89 ? 7.845 -1.622 -17.437 1.00 83.00 89 PRO A N 1
ATOM 636 C CA . PRO A 1 89 ? 6.541 -2.249 -17.529 1.00 83.00 89 PRO A CA 1
ATOM 637 C C . PRO A 1 89 ? 5.494 -1.267 -18.071 1.00 83.00 89 PRO A C 1
ATOM 639 O O . PRO A 1 89 ? 5.525 -0.072 -17.759 1.00 83.00 89 PRO A O 1
ATOM 642 N N . ASP A 1 90 ? 4.538 -1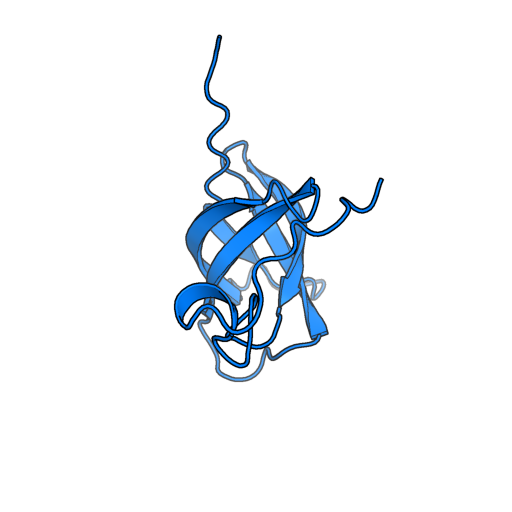.788 -18.839 1.00 83.62 90 ASP A N 1
ATOM 643 C CA . ASP A 1 90 ? 3.386 -1.016 -19.297 1.00 83.62 90 ASP A CA 1
ATOM 644 C C . ASP A 1 90 ? 2.491 -0.629 -18.119 1.00 83.62 90 ASP A C 1
ATOM 646 O O . ASP A 1 90 ? 2.306 -1.384 -17.159 1.00 83.62 90 ASP A O 1
ATOM 650 N N . ARG A 1 91 ? 1.921 0.573 -18.192 1.00 74.62 91 ARG A N 1
ATOM 651 C CA . ARG A 1 91 ? 1.012 1.066 -17.162 1.00 74.62 91 ARG A CA 1
ATOM 652 C C . ARG A 1 91 ? -0.395 0.511 -17.411 1.00 74.62 91 ARG A C 1
ATOM 654 O O . ARG A 1 91 ? -0.892 0.681 -18.525 1.00 74.62 91 ARG A O 1
ATOM 661 N N . PRO A 1 92 ? -1.068 -0.082 -16.409 1.00 67.50 92 PRO A N 1
ATOM 662 C CA . PRO A 1 92 ? -2.502 -0.317 -16.504 1.00 67.50 92 PRO A CA 1
ATOM 663 C C . PRO A 1 92 ? -3.213 1.040 -16.647 1.00 67.50 92 PRO A C 1
ATOM 665 O O . PRO A 1 92 ? -2.936 1.968 -15.881 1.00 67.50 92 PRO A O 1
ATOM 668 N N . GLY A 1 93 ? -4.025 1.165 -17.701 1.00 59.59 93 GLY A N 1
ATOM 669 C CA . GLY A 1 93 ? -4.792 2.372 -18.032 1.00 59.59 93 GLY A CA 1
ATOM 670 C C . GLY A 1 93 ? -5.933 2.651 -17.069 1.00 59.59 93 GLY A C 1
ATOM 671 O O . GLY A 1 93 ? -6.414 1.689 -16.430 1.00 59.59 93 GLY A O 1
#

Sequence (93 aa):
MGSSDGATRNLVTTQPGADASAGRVTCGARSPYLGCGIGVALLDKTGPGPGTQVLAEARDGGYHPAELVEMPFYDRQAEIPRGKRVDIPDRPG

Foldseek 3Di:
DDPPQWWFFFKAAPDPPDPDTQFTFPGKGQDPQARGIDTDTDGPDPPAAFQGWIWTQTPVRDTDIDTHHDPPPPPNVVCCVVVNDDDDDDHDD